Protein AF-A0A966QLU5-F1 (afdb_monomer)

Radius of gyration: 16.83 Å; Cα contacts (8 Å, |Δi|>4): 53; chains: 1; bounding box: 38×26×43 Å

Structure (mmCIF, N/CA/C/O backbone):
data_AF-A0A966QLU5-F1
#
_entry.id   AF-A0A966QLU5-F1
#
loop_
_atom_site.group_PDB
_atom_site.id
_atom_site.type_symbol
_atom_site.label_atom_id
_atom_site.label_alt_id
_atom_site.label_comp_id
_atom_site.label_asym_id
_atom_site.label_entity_id
_atom_site.label_seq_id
_atom_site.pdbx_PDB_ins_code
_atom_site.Cartn_x
_atom_site.Cartn_y
_atom_site.Cartn_z
_atom_site.occupancy
_atom_site.B_iso_or_equiv
_atom_site.auth_seq_id
_atom_site.auth_comp_id
_atom_site.auth_asym_id
_atom_site.auth_atom_id
_atom_site.pdbx_PDB_model_num
ATOM 1 N N . MET A 1 1 ? 3.527 3.252 9.898 1.00 86.06 1 MET A N 1
ATOM 2 C CA . MET A 1 1 ? 2.633 2.441 9.044 1.00 86.06 1 MET A CA 1
ATOM 3 C C . MET A 1 1 ? 2.480 1.066 9.671 1.00 86.06 1 MET A C 1
ATOM 5 O O . MET A 1 1 ? 3.490 0.492 10.061 1.00 86.06 1 MET A O 1
ATOM 9 N N . VAL A 1 2 ? 1.251 0.560 9.786 1.00 91.31 2 VAL A N 1
ATOM 10 C CA . VAL A 1 2 ? 0.971 -0.807 10.259 1.00 91.31 2 VAL A CA 1
ATOM 11 C C . VAL A 1 2 ? 1.030 -1.772 9.074 1.00 91.31 2 VAL A C 1
ATOM 13 O O . VAL A 1 2 ? 0.621 -1.423 7.968 1.00 91.31 2 VAL A O 1
ATOM 16 N N . THR A 1 3 ? 1.572 -2.973 9.286 1.00 93.81 3 THR A N 1
ATOM 17 C CA . THR A 1 3 ? 1.693 -4.007 8.247 1.00 93.81 3 THR A CA 1
ATOM 18 C C . THR A 1 3 ? 1.086 -5.327 8.705 1.00 93.81 3 THR A C 1
ATOM 20 O O . THR A 1 3 ? 1.077 -5.639 9.897 1.00 93.81 3 THR A O 1
ATOM 23 N N . THR A 1 4 ? 0.635 -6.127 7.745 1.00 93.06 4 THR A N 1
ATOM 24 C CA . THR A 1 4 ? 0.119 -7.487 7.926 1.00 93.06 4 THR A CA 1
ATOM 25 C C . THR A 1 4 ? 0.846 -8.460 6.989 1.00 93.06 4 THR A C 1
ATOM 27 O O . THR A 1 4 ? 1.721 -8.061 6.212 1.00 93.06 4 THR A O 1
ATOM 30 N N . GLN A 1 5 ? 0.555 -9.753 7.105 1.00 94.00 5 GLN A N 1
ATOM 31 C CA . GLN A 1 5 ? 1.053 -10.761 6.174 1.00 94.00 5 GLN A CA 1
ATOM 32 C C . GLN A 1 5 ? 0.463 -10.513 4.781 1.00 94.00 5 GLN A C 1
ATOM 34 O O . GLN A 1 5 ? -0.732 -10.248 4.657 1.00 94.00 5 GLN A O 1
ATOM 39 N N . ALA A 1 6 ? 1.298 -10.583 3.742 1.00 94.00 6 ALA A N 1
ATOM 40 C CA . ALA A 1 6 ? 0.822 -10.457 2.369 1.00 94.00 6 ALA A CA 1
ATOM 41 C C . ALA A 1 6 ? -0.115 -11.616 1.993 1.00 94.00 6 ALA A C 1
ATOM 43 O O . ALA A 1 6 ? 0.074 -12.751 2.437 1.00 94.00 6 ALA A O 1
ATOM 44 N N . GLN A 1 7 ? -1.113 -11.320 1.162 1.00 93.19 7 GLN A N 1
ATOM 45 C CA . GLN A 1 7 ? -2.117 -12.275 0.693 1.00 93.19 7 GLN A CA 1
ATOM 46 C C . GLN A 1 7 ? -2.098 -12.356 -0.838 1.00 93.19 7 GLN A C 1
ATOM 48 O O . GLN A 1 7 ? -1.705 -11.400 -1.509 1.00 93.19 7 GLN A O 1
ATOM 53 N N . GLY A 1 8 ? -2.493 -13.507 -1.385 1.00 91.62 8 GLY A N 1
ATOM 54 C CA . GLY A 1 8 ? -2.639 -13.713 -2.825 1.00 91.62 8 GLY A CA 1
ATOM 55 C C . GLY A 1 8 ? -1.421 -13.316 -3.657 1.00 91.62 8 GLY A C 1
ATOM 56 O O . GLY A 1 8 ? -0.288 -13.689 -3.343 1.00 91.62 8 GLY A O 1
ATOM 57 N N . LYS A 1 9 ? -1.640 -12.547 -4.732 1.00 89.12 9 LYS A N 1
ATOM 58 C CA . LYS A 1 9 ? -0.562 -12.147 -5.656 1.00 89.12 9 LYS A CA 1
ATOM 59 C C . LYS A 1 9 ? 0.499 -11.251 -4.998 1.00 89.12 9 LYS A C 1
ATOM 61 O O . LYS A 1 9 ? 1.665 -11.34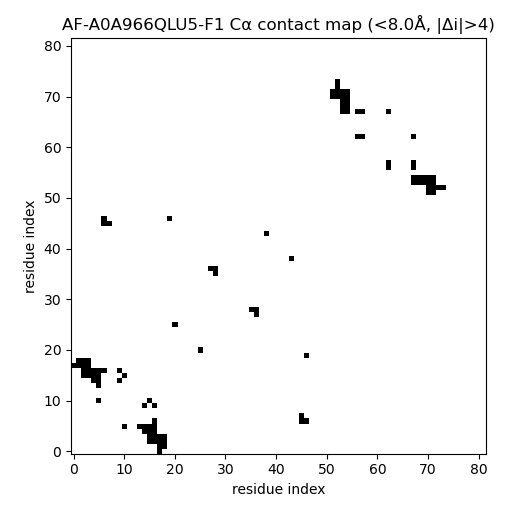3 -5.379 1.00 89.12 9 LYS A O 1
ATOM 66 N N . LEU A 1 10 ? 0.148 -10.437 -3.995 1.00 92.00 10 LEU A N 1
ATOM 67 C CA . LEU A 1 10 ? 1.111 -9.577 -3.283 1.00 92.00 10 LEU A CA 1
ATOM 68 C C . LEU A 1 10 ? 2.211 -10.397 -2.596 1.00 92.00 10 LEU A C 1
ATOM 70 O O . LEU A 1 10 ? 3.363 -9.966 -2.550 1.00 92.00 10 LEU A O 1
ATOM 74 N N . ALA A 1 11 ? 1.872 -11.600 -2.119 1.00 93.75 11 ALA A N 1
ATOM 75 C CA . ALA A 1 11 ? 2.821 -12.496 -1.460 1.00 93.75 11 ALA A CA 1
ATOM 76 C C . ALA A 1 11 ? 3.954 -12.969 -2.389 1.00 93.75 11 ALA A C 1
ATOM 78 O O . ALA A 1 11 ? 4.996 -13.402 -1.903 1.00 93.75 11 ALA A O 1
ATOM 79 N N . THR A 1 12 ? 3.778 -12.854 -3.713 1.00 91.62 12 THR A N 1
ATOM 80 C CA . THR A 1 12 ? 4.825 -13.160 -4.704 1.00 91.62 12 THR A CA 1
ATOM 81 C C . THR A 1 12 ? 5.876 -12.054 -4.835 1.00 91.62 12 THR A C 1
ATOM 83 O O . THR A 1 12 ? 6.988 -12.328 -5.273 1.00 91.62 12 THR A O 1
ATOM 86 N N . ILE A 1 13 ? 5.549 -10.822 -4.425 1.00 91.81 13 ILE A N 1
ATOM 87 C CA . ILE A 1 13 ? 6.454 -9.663 -4.452 1.00 91.81 13 ILE A CA 1
ATOM 88 C C . ILE A 1 13 ? 7.151 -9.507 -3.099 1.00 91.81 13 ILE A C 1
ATOM 90 O O . ILE A 1 13 ? 8.358 -9.279 -3.039 1.00 91.81 13 ILE A O 1
ATOM 94 N N . HIS A 1 14 ? 6.401 -9.614 -1.998 1.00 95.19 14 HIS A N 1
ATOM 95 C CA . HIS A 1 14 ? 6.939 -9.456 -0.650 1.00 95.19 14 HIS A CA 1
ATOM 96 C C . HIS A 1 14 ? 6.068 -10.1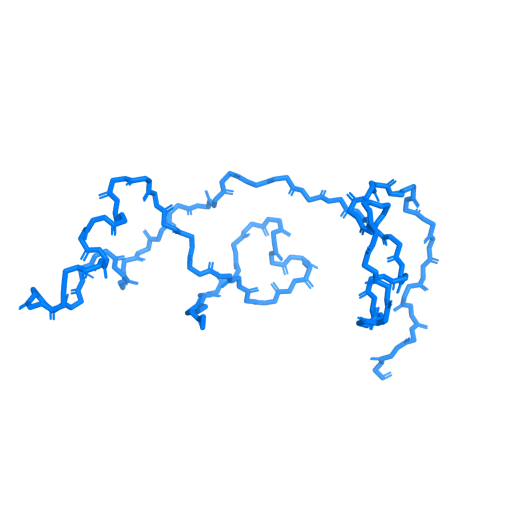65 0.401 1.00 95.19 14 HIS A C 1
ATOM 98 O O . HIS A 1 14 ? 4.854 -10.250 0.270 1.00 95.19 14 HIS A O 1
ATOM 104 N N . HIS A 1 15 ? 6.671 -10.624 1.501 1.00 95.75 15 HIS A N 1
ATOM 105 C CA . HIS A 1 15 ? 5.990 -11.381 2.566 1.00 95.75 15 HIS A CA 1
ATOM 106 C C . HIS A 1 15 ? 5.074 -10.529 3.477 1.00 95.75 15 HIS A C 1
ATO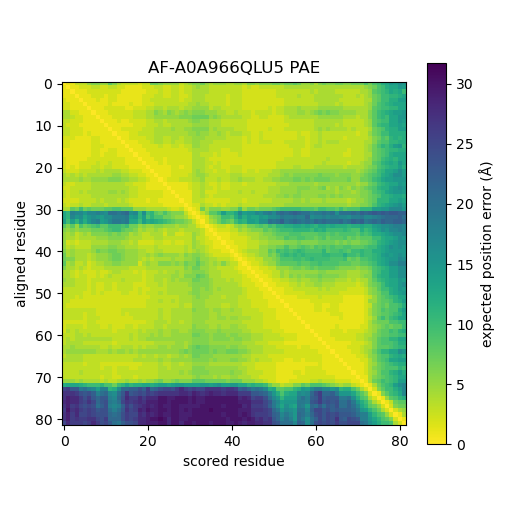M 108 O O . HIS A 1 15 ? 4.315 -11.058 4.293 1.00 95.75 15 HIS A O 1
ATOM 114 N N . ARG A 1 16 ? 5.136 -9.198 3.355 1.00 95.81 16 ARG A N 1
ATOM 115 C CA . ARG A 1 16 ? 4.348 -8.217 4.127 1.00 95.81 16 ARG A CA 1
ATOM 116 C C . ARG A 1 16 ? 3.632 -7.255 3.193 1.00 95.81 16 ARG A C 1
ATOM 118 O O . ARG A 1 16 ? 4.190 -6.899 2.160 1.00 95.81 16 ARG A O 1
ATOM 125 N N . MET A 1 17 ? 2.477 -6.766 3.628 1.00 94.56 17 MET A N 1
ATOM 126 C CA . MET A 1 17 ? 1.699 -5.708 2.977 1.00 94.56 17 MET A CA 1
ATOM 127 C C . MET A 1 17 ? 1.226 -4.675 4.019 1.00 94.56 17 MET A C 1
ATOM 129 O O . MET A 1 17 ? 1.183 -5.002 5.211 1.00 94.56 17 MET A O 1
ATOM 133 N N . PRO A 1 18 ? 0.889 -3.432 3.632 1.00 94.38 18 PRO A N 1
ATOM 134 C CA . PRO A 1 18 ? 0.216 -2.500 4.538 1.00 94.38 18 PRO A CA 1
ATOM 135 C C . PRO A 1 18 ? -1.140 -3.055 4.994 1.00 94.38 18 PRO A C 1
ATOM 137 O O . PRO A 1 18 ? -1.780 -3.812 4.268 1.00 94.38 18 PRO A O 1
ATOM 140 N N . LEU A 1 19 ? -1.583 -2.676 6.195 1.00 92.69 19 LEU A N 1
ATOM 141 C CA . LEU A 1 19 ? -2.984 -2.858 6.577 1.00 92.69 19 LEU A CA 1
ATOM 142 C C . LEU A 1 19 ? -3.826 -1.893 5.730 1.00 92.69 19 LEU A C 1
ATOM 144 O O . LEU A 1 19 ? -3.735 -0.681 5.914 1.00 92.69 19 LEU A O 1
ATOM 148 N N . LEU A 1 20 ? -4.576 -2.438 4.775 1.00 92.31 20 LEU A N 1
ATOM 149 C CA . LEU A 1 20 ? -5.517 -1.679 3.955 1.00 92.31 20 LEU A CA 1
ATOM 150 C C . LEU A 1 20 ? -6.854 -1.612 4.690 1.00 92.31 20 LEU A C 1
ATOM 152 O O . LEU A 1 20 ? -7.339 -2.648 5.150 1.00 92.31 20 LEU A O 1
ATOM 156 N N . LEU A 1 21 ? -7.385 -0.399 4.819 1.00 91.75 21 LEU A N 1
ATOM 157 C CA . LEU A 1 21 ? -8.673 -0.129 5.447 1.00 91.75 21 LEU A CA 1
ATOM 158 C C . LEU A 1 21 ? -9.741 0.004 4.373 1.00 91.75 21 LEU A C 1
ATOM 160 O O . LEU A 1 21 ? -9.500 0.644 3.344 1.00 91.75 21 LEU A O 1
ATOM 164 N N . ASP A 1 22 ? -10.909 -0.556 4.647 1.00 89.88 22 ASP A N 1
ATOM 165 C CA . ASP A 1 22 ? -12.109 -0.232 3.895 1.00 89.88 22 ASP A CA 1
ATOM 166 C C . ASP A 1 22 ? -12.578 1.189 4.264 1.00 89.88 22 ASP A C 1
ATOM 168 O O . ASP A 1 22 ? -12.180 1.776 5.279 1.00 89.88 22 ASP A O 1
ATOM 172 N N . ALA A 1 23 ? -13.374 1.806 3.391 1.00 88.94 23 ALA A N 1
ATOM 173 C CA . ALA A 1 23 ? -13.745 3.213 3.553 1.00 88.94 23 ALA A CA 1
ATOM 174 C C . ALA A 1 23 ? -14.519 3.477 4.861 1.00 88.94 23 ALA A C 1
ATOM 176 O O . ALA A 1 23 ? -14.338 4.523 5.479 1.00 88.94 23 ALA A O 1
ATOM 177 N N . ASP A 1 24 ? -15.345 2.523 5.286 1.00 89.25 24 ASP A N 1
ATOM 178 C CA . ASP A 1 24 ? -16.144 2.551 6.514 1.00 89.25 24 ASP A CA 1
ATOM 179 C C . ASP A 1 24 ? -15.326 2.284 7.789 1.00 89.25 24 ASP A C 1
ATOM 181 O O . ASP A 1 24 ? -15.698 2.744 8.863 1.00 89.25 24 ASP A O 1
ATOM 185 N N . GLU A 1 25 ? -14.171 1.628 7.683 1.00 91.00 25 GLU A N 1
ATOM 186 C CA . GLU A 1 25 ? -13.269 1.372 8.817 1.00 91.00 25 GLU A CA 1
ATOM 187 C C . GLU A 1 25 ? -12.398 2.581 9.189 1.00 91.00 25 GLU A C 1
ATOM 189 O O . GLU A 1 25 ? -11.764 2.602 10.245 1.00 91.00 25 GLU A O 1
ATOM 194 N N . THR A 1 26 ? -12.326 3.592 8.317 1.00 91.31 26 THR A N 1
ATOM 195 C CA . THR A 1 26 ? -11.437 4.748 8.509 1.00 91.31 26 THR A CA 1
ATOM 196 C C . THR A 1 26 ? -11.837 5.584 9.722 1.00 91.31 26 THR A C 1
ATOM 198 O O . THR A 1 26 ? -10.963 6.053 10.448 1.00 91.31 26 THR A O 1
ATOM 201 N N . GLU A 1 27 ? -13.138 5.775 9.948 1.00 89.94 27 GLU A N 1
ATOM 202 C CA . GLU A 1 27 ? -13.641 6.537 11.095 1.00 89.94 27 GLU A CA 1
ATOM 203 C C . GLU A 1 27 ? -13.313 5.810 12.403 1.00 89.94 27 GLU A C 1
ATOM 205 O O . GLU A 1 27 ? -12.625 6.370 13.254 1.00 89.94 27 GLU A O 1
ATOM 210 N N . GLU A 1 28 ? -13.659 4.522 12.496 1.00 89.19 28 GLU A N 1
ATOM 211 C CA . GLU A 1 28 ? -13.362 3.683 13.665 1.00 89.19 28 GLU A CA 1
ATOM 212 C C . GLU A 1 28 ? -11.850 3.592 13.948 1.00 89.19 28 GLU A C 1
ATOM 214 O O . GLU A 1 28 ? -11.421 3.572 15.098 1.00 89.19 28 GLU A O 1
ATOM 219 N N . TRP A 1 29 ? -11.012 3.589 12.904 1.00 90.75 29 TRP A N 1
ATOM 220 C CA . TRP A 1 29 ? -9.555 3.599 13.049 1.00 90.75 29 TRP A CA 1
ATOM 221 C C . TRP A 1 29 ? -9.008 4.892 13.677 1.00 90.75 29 TRP A C 1
ATOM 223 O O . TRP A 1 29 ? -7.973 4.866 14.349 1.00 90.75 29 TRP A O 1
ATOM 233 N N . LEU A 1 30 ? -9.655 6.033 13.430 1.00 90.50 30 LEU A N 1
ATOM 234 C CA . LEU A 1 30 ? -9.214 7.342 13.920 1.00 90.50 30 LEU A CA 1
ATOM 235 C C . LEU A 1 30 ? -9.743 7.665 15.327 1.00 90.50 30 LEU A C 1
ATOM 237 O O . LEU A 1 30 ? -9.227 8.586 15.968 1.00 90.50 30 LEU A O 1
ATOM 241 N N . GLU A 1 31 ? -10.726 6.917 15.829 1.00 87.69 31 GLU A N 1
ATOM 242 C CA . GLU A 1 31 ? -11.297 7.096 1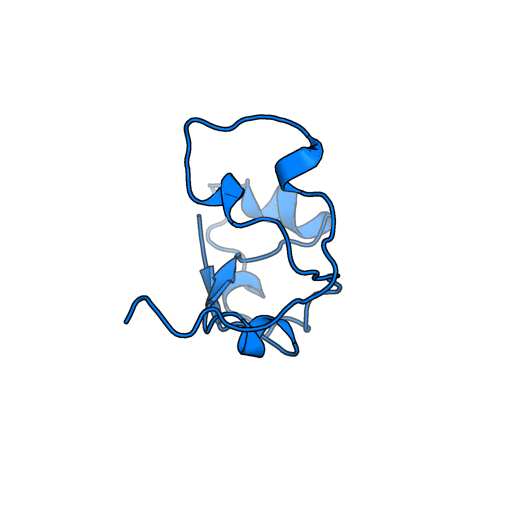7.164 1.00 87.69 31 GLU A CA 1
ATOM 243 C C . GLU A 1 31 ? -10.385 6.526 18.267 1.00 87.69 31 GLU A C 1
ATOM 245 O O . GLU A 1 31 ? -10.393 5.342 18.595 1.00 87.69 31 GLU A O 1
ATOM 250 N N . LEU A 1 32 ? -9.589 7.401 18.887 1.00 63.50 32 LEU A N 1
ATOM 251 C CA . LEU A 1 32 ? -8.554 7.024 19.863 1.00 63.50 32 LEU A CA 1
ATOM 252 C C . LEU A 1 32 ? -9.091 6.517 21.216 1.00 63.50 32 LEU A C 1
ATOM 254 O O . LEU A 1 32 ? -8.360 5.837 21.939 1.00 63.50 32 LEU A O 1
ATOM 258 N N . ASP A 1 33 ? -10.344 6.824 21.557 1.00 77.38 33 ASP A N 1
ATOM 259 C CA . ASP A 1 33 ? -10.931 6.515 22.869 1.00 77.38 33 ASP A CA 1
ATOM 260 C C . ASP A 1 33 ? -11.617 5.136 22.919 1.00 77.38 33 ASP A C 1
ATOM 262 O O . ASP A 1 33 ? -11.871 4.609 24.005 1.00 77.38 33 ASP A O 1
ATOM 266 N N . ALA A 1 34 ? -11.892 4.526 21.761 1.00 76.56 34 ALA A N 1
ATOM 267 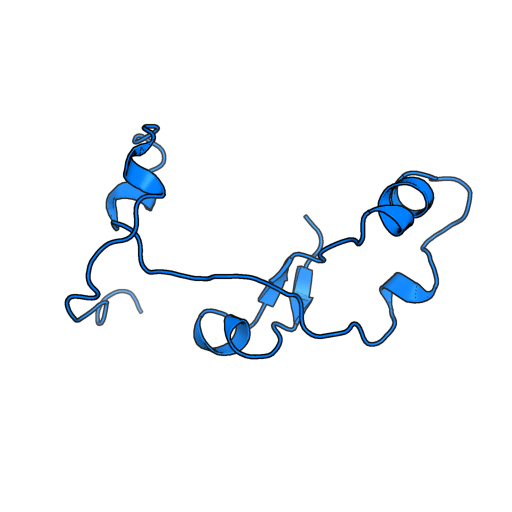C CA . ALA A 1 34 ? -12.624 3.260 21.651 1.00 76.56 34 ALA A CA 1
ATOM 268 C C . ALA A 1 34 ? -11.733 2.012 21.826 1.00 76.56 34 ALA A C 1
ATOM 270 O O . ALA A 1 34 ? -12.234 0.897 21.987 1.00 76.56 34 ALA A O 1
ATOM 271 N N . GLY A 1 35 ? -10.406 2.189 21.841 1.00 82.31 35 GLY A N 1
ATOM 272 C CA . GLY A 1 35 ? -9.451 1.086 21.742 1.00 82.31 35 GLY A CA 1
ATOM 273 C C . GLY A 1 35 ? -9.307 0.573 20.305 1.00 82.31 35 GLY A C 1
ATOM 274 O O . GLY A 1 35 ? -9.838 1.155 19.367 1.00 82.31 35 GLY A O 1
ATOM 275 N N . LEU A 1 36 ? -8.535 -0.503 20.108 1.00 82.75 36 LEU A N 1
ATOM 276 C CA . LEU A 1 36 ? -8.351 -1.067 18.766 1.00 82.75 36 LEU A CA 1
ATOM 277 C C . LEU A 1 36 ? -9.625 -1.789 18.300 1.00 82.75 36 LEU A C 1
ATOM 279 O O . LEU A 1 36 ? -10.099 -2.670 19.029 1.00 82.75 36 LEU A O 1
ATOM 283 N N . PRO A 1 37 ? -10.116 -1.514 17.077 1.00 85.19 37 PRO A N 1
ATOM 284 C CA . PRO A 1 37 ? -11.251 -2.232 16.520 1.00 85.19 37 PRO A CA 1
ATOM 285 C C . PRO A 1 37 ? -11.011 -3.740 16.460 1.00 85.19 37 PRO A C 1
ATOM 287 O O . PRO A 1 37 ? -9.917 -4.204 16.116 1.00 85.19 37 PRO A O 1
ATOM 290 N N . ALA A 1 38 ? -12.045 -4.535 16.739 1.00 86.38 38 ALA A N 1
ATOM 291 C CA . ALA A 1 38 ? -11.926 -5.996 16.761 1.00 86.38 38 ALA A CA 1
ATOM 292 C C . ALA A 1 38 ? -11.449 -6.564 15.410 1.00 86.38 38 ALA A C 1
ATOM 294 O O . ALA A 1 38 ? -10.672 -7.528 15.366 1.00 86.38 38 ALA A O 1
ATOM 295 N N . TRP A 1 39 ? -11.853 -5.932 14.303 1.00 86.12 39 TRP A N 1
ATOM 296 C CA . TRP A 1 39 ? -11.477 -6.347 12.954 1.00 86.12 39 TRP A CA 1
ATOM 297 C C . TRP A 1 39 ? -9.973 -6.229 12.675 1.00 86.12 39 TRP A C 1
ATOM 299 O O . TRP A 1 39 ? -9.476 -6.956 11.813 1.00 86.12 39 TRP A O 1
ATOM 309 N N . VAL A 1 40 ? -9.216 -5.415 13.426 1.00 86.00 40 VAL A N 1
ATOM 310 C CA . VAL A 1 40 ? -7.758 -5.247 13.237 1.00 86.00 40 VAL A CA 1
ATOM 311 C C . VAL A 1 40 ? -7.020 -6.579 13.377 1.00 86.00 40 VAL A C 1
ATOM 313 O O . VAL A 1 40 ? -6.018 -6.819 12.704 1.00 86.00 40 VAL A O 1
ATOM 316 N N . THR A 1 41 ? -7.529 -7.463 14.236 1.00 83.00 41 THR A N 1
ATOM 317 C CA . THR A 1 41 ? -6.954 -8.796 14.492 1.00 83.00 41 THR A CA 1
ATOM 318 C C . THR A 1 41 ? -7.659 -9.926 13.744 1.00 83.00 41 THR A C 1
ATOM 320 O O . THR A 1 41 ? -7.259 -11.086 13.849 1.00 83.00 41 THR A O 1
ATOM 323 N N . SER A 1 42 ? -8.705 -9.603 12.986 1.00 85.19 42 SER A N 1
ATOM 324 C CA . SER A 1 42 ? -9.498 -10.581 12.251 1.00 85.19 42 SER A CA 1
ATOM 325 C C . SER A 1 42 ? -8.830 -10.991 10.936 1.00 85.19 42 SER A C 1
ATOM 327 O O . SER A 1 42 ? -7.976 -10.291 10.388 1.00 85.19 42 SER A O 1
ATOM 329 N N . THR A 1 43 ? -9.229 -12.150 10.407 1.00 84.12 43 THR A N 1
ATOM 330 C CA . THR A 1 43 ? -8.825 -12.544 9.053 1.00 84.12 43 THR A CA 1
ATOM 331 C C . THR A 1 43 ? -9.519 -11.634 8.047 1.00 84.12 43 THR A C 1
ATOM 333 O O . THR A 1 43 ? -10.744 -11.651 7.937 1.00 84.12 43 THR A O 1
ATOM 336 N N . ARG A 1 44 ? -8.731 -10.855 7.306 1.00 86.81 44 ARG A N 1
ATOM 337 C CA . ARG A 1 44 ? -9.233 -9.985 6.239 1.00 86.81 44 ARG A CA 1
ATOM 338 C C . ARG A 1 44 ? -9.366 -10.748 4.927 1.00 86.81 44 ARG A C 1
ATOM 340 O O . ARG A 1 44 ? -8.671 -11.740 4.711 1.00 86.81 44 ARG A O 1
ATOM 347 N N . ARG A 1 45 ? -10.243 -10.262 4.051 1.00 88.50 45 ARG A N 1
ATOM 348 C CA . ARG A 1 45 ? -10.296 -10.717 2.657 1.00 88.50 45 ARG A CA 1
ATOM 349 C C . ARG A 1 45 ? -9.021 -10.298 1.923 1.00 88.50 45 ARG A C 1
ATOM 351 O O . ARG A 1 45 ? -8.380 -9.319 2.308 1.00 88.50 45 ARG A O 1
ATOM 358 N N . GLU A 1 46 ? -8.687 -11.034 0.866 1.00 90.19 46 GLU A N 1
ATOM 359 C CA . GLU A 1 46 ? -7.626 -10.619 -0.051 1.00 90.19 46 GLU A CA 1
ATOM 360 C C . GLU A 1 46 ? -7.998 -9.251 -0.646 1.00 90.19 46 GLU A C 1
ATOM 362 O O . GLU A 1 46 ? -9.139 -9.084 -1.086 1.00 90.19 46 GLU A O 1
ATOM 367 N N . PRO A 1 47 ? -7.089 -8.263 -0.629 1.00 88.56 47 PRO A N 1
ATOM 368 C CA . PRO A 1 47 ? -7.396 -6.934 -1.134 1.00 88.56 47 PRO A CA 1
ATOM 369 C C . PRO A 1 47 ? -7.518 -6.930 -2.660 1.00 88.56 47 PRO A C 1
ATOM 371 O O . PRO A 1 47 ? -6.739 -7.570 -3.369 1.00 88.56 47 PRO A O 1
ATOM 374 N N . GLU A 1 48 ? -8.442 -6.128 -3.174 1.00 90.44 48 GLU A N 1
ATOM 375 C CA . GLU A 1 48 ? -8.568 -5.885 -4.609 1.00 90.44 48 GLU A CA 1
ATOM 376 C C . GLU A 1 48 ? -7.532 -4.842 -5.049 1.00 90.44 48 GLU A C 1
ATOM 378 O O . GLU A 1 48 ? -7.754 -3.636 -4.956 1.00 90.44 48 GLU A O 1
ATOM 383 N N . VAL A 1 49 ? -6.361 -5.309 -5.494 1.00 90.56 49 VAL A N 1
ATOM 384 C CA . VAL A 1 49 ? -5.265 -4.449 -5.966 1.00 90.56 49 VAL A CA 1
ATOM 385 C C . VAL A 1 49 ? -4.720 -4.900 -7.317 1.00 90.56 49 VAL A C 1
ATOM 387 O O . VAL A 1 49 ? -4.626 -6.093 -7.614 1.00 90.56 49 VAL A O 1
ATOM 390 N N . GLU A 1 50 ? -4.295 -3.928 -8.120 1.00 92.00 50 GLU A N 1
ATOM 391 C CA . GLU A 1 50 ? -3.511 -4.151 -9.332 1.00 92.00 50 GLU A CA 1
ATOM 392 C C . GLU A 1 50 ? -2.025 -3.896 -9.057 1.00 92.00 50 GLU A C 1
ATOM 394 O O . GLU A 1 50 ? -1.658 -3.042 -8.250 1.00 92.00 50 GLU A O 1
ATOM 399 N N . MET A 1 51 ? -1.158 -4.657 -9.724 1.00 91.62 51 MET A N 1
ATOM 400 C CA . MET A 1 51 ? 0.291 -4.554 -9.583 1.00 91.62 51 MET A CA 1
ATOM 401 C C . MET A 1 51 ? 0.952 -4.686 -10.947 1.00 91.62 51 MET A C 1
ATOM 403 O O . MET A 1 51 ? 0.588 -5.558 -11.735 1.00 91.62 51 MET A O 1
ATOM 407 N N . TYR A 1 52 ? 1.960 -3.857 -11.190 1.00 94.19 52 TYR A N 1
ATOM 408 C CA . TYR A 1 52 ? 2.757 -3.865 -12.410 1.00 94.19 52 TYR A CA 1
ATOM 409 C C . TYR A 1 52 ? 4.199 -3.449 -12.104 1.00 94.19 52 TYR A C 1
ATOM 411 O O . TYR A 1 52 ? 4.473 -2.779 -11.106 1.00 94.19 52 TYR A O 1
ATOM 419 N N . ALA A 1 53 ? 5.132 -3.867 -12.958 1.00 93.69 53 ALA A N 1
ATOM 420 C CA . ALA A 1 53 ? 6.532 -3.476 -12.842 1.00 93.69 53 ALA A CA 1
ATOM 421 C C . ALA A 1 53 ? 6.711 -1.989 -13.181 1.00 93.69 53 ALA A C 1
ATOM 423 O O . ALA A 1 53 ? 6.068 -1.472 -14.095 1.00 93.69 53 ALA A O 1
ATOM 424 N N . VAL A 1 54 ? 7.622 -1.319 -12.473 1.00 96.00 54 VAL A N 1
ATOM 425 C CA . VAL A 1 54 ? 8.001 0.084 -12.706 1.00 96.00 54 VAL A CA 1
ATOM 426 C C . VAL A 1 54 ? 9.513 0.220 -12.862 1.00 96.00 54 VAL A C 1
ATOM 428 O O . VAL A 1 54 ? 10.279 -0.687 -12.533 1.00 96.00 54 VAL A O 1
ATOM 431 N N . SER A 1 55 ? 9.964 1.371 -13.364 1.00 95.75 55 SER A N 1
ATOM 432 C CA . SER A 1 55 ? 11.389 1.641 -13.568 1.00 95.75 55 SER A CA 1
ATOM 433 C C . SER A 1 55 ? 12.192 1.616 -12.253 1.00 95.75 55 SER A C 1
ATOM 435 O O . SER A 1 55 ? 11.803 2.288 -11.294 1.00 95.75 55 SER A O 1
ATOM 437 N N . PRO A 1 56 ? 13.400 1.009 -12.224 1.00 95.25 56 PRO A N 1
ATOM 438 C CA . PRO A 1 56 ? 14.318 1.085 -11.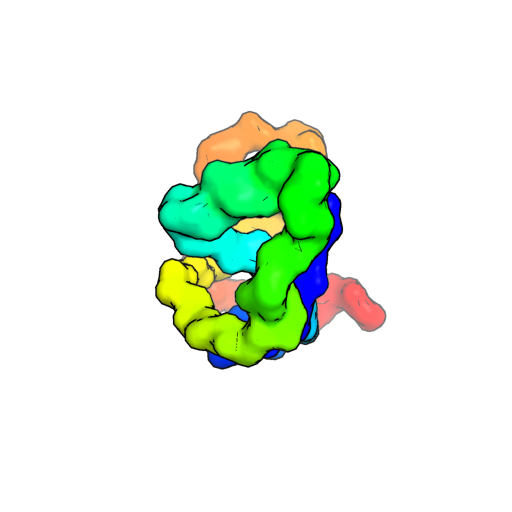081 1.00 95.25 56 PRO A CA 1
ATOM 439 C C . PRO A 1 56 ? 14.740 2.508 -10.687 1.00 95.25 56 PRO A C 1
ATOM 441 O O . PRO A 1 56 ? 15.319 2.697 -9.617 1.00 95.25 56 PRO A O 1
ATOM 444 N N . ARG A 1 57 ? 14.444 3.528 -11.511 1.00 96.81 57 ARG A N 1
ATOM 445 C CA . ARG A 1 57 ? 14.598 4.944 -11.138 1.00 96.81 57 ARG A CA 1
ATOM 446 C C . ARG A 1 57 ? 13.921 5.261 -9.800 1.00 96.81 57 ARG A C 1
ATOM 448 O O . ARG A 1 57 ? 14.449 6.090 -9.059 1.00 96.81 57 ARG A O 1
ATOM 455 N N . VAL A 1 58 ? 12.818 4.580 -9.469 1.00 97.25 58 VAL A N 1
ATOM 456 C CA . VAL A 1 58 ? 12.090 4.762 -8.201 1.00 97.25 58 VAL A CA 1
ATOM 457 C C . VAL A 1 58 ? 12.949 4.450 -6.966 1.00 97.25 58 VAL A C 1
ATOM 459 O O . VAL A 1 58 ? 12.716 5.007 -5.899 1.00 97.25 58 VAL A O 1
ATOM 462 N N . ASN A 1 59 ? 14.009 3.644 -7.111 1.00 96.06 59 ASN A N 1
ATOM 463 C CA . ASN A 1 59 ? 14.908 3.280 -6.010 1.00 96.06 59 ASN A CA 1
ATOM 464 C C . ASN A 1 59 ? 15.744 4.464 -5.492 1.00 96.06 59 ASN A C 1
ATOM 466 O O . ASN A 1 59 ? 16.336 4.377 -4.417 1.00 96.06 59 ASN A O 1
ATOM 470 N N . SER A 1 60 ? 15.834 5.569 -6.244 1.00 97.50 60 SER A N 1
ATOM 471 C CA . SER A 1 60 ? 16.527 6.781 -5.805 1.00 97.50 60 SER A CA 1
ATOM 472 C C . SER A 1 60 ? 15.538 7.874 -5.421 1.00 97.50 60 SER A C 1
ATOM 474 O O . SER A 1 60 ? 14.866 8.441 -6.279 1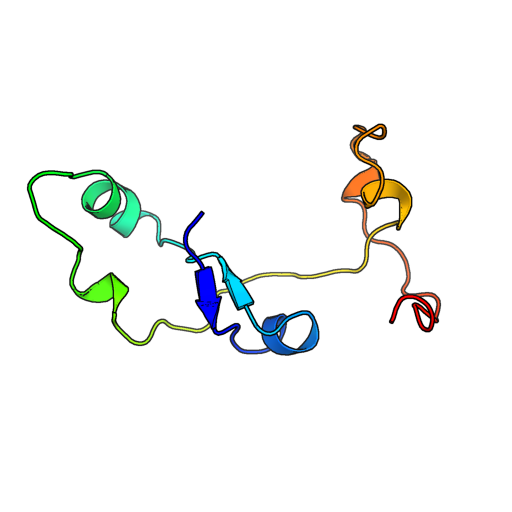.00 97.50 60 SER A O 1
ATOM 476 N N . VAL A 1 61 ? 15.561 8.272 -4.147 1.00 96.75 61 VAL A N 1
ATOM 477 C CA . VAL A 1 61 ? 14.736 9.364 -3.589 1.00 96.75 61 V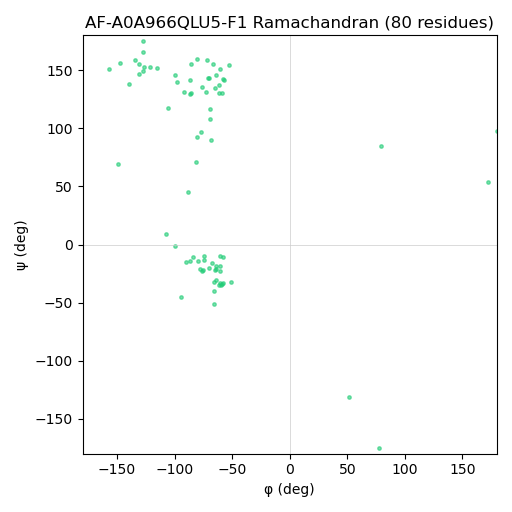AL A CA 1
ATOM 478 C C . VAL A 1 61 ? 14.980 10.741 -4.225 1.00 96.75 61 VAL A C 1
ATOM 480 O O . VAL A 1 61 ? 14.251 11.686 -3.948 1.00 96.75 61 VAL A O 1
ATOM 483 N N . ARG A 1 62 ? 16.026 10.888 -5.051 1.00 97.62 62 ARG A N 1
ATOM 484 C CA . ARG A 1 62 ? 16.298 12.123 -5.806 1.00 97.62 62 ARG A CA 1
ATOM 485 C C . ARG A 1 62 ? 15.362 12.296 -7.002 1.00 97.62 62 ARG A C 1
ATOM 487 O O . ARG A 1 62 ? 15.212 13.416 -7.479 1.00 97.62 62 ARG A O 1
ATOM 494 N N . ASN A 1 63 ? 14.775 11.208 -7.498 1.00 98.06 63 ASN A N 1
ATOM 495 C CA . ASN A 1 63 ? 13.788 11.256 -8.566 1.00 98.06 63 ASN A CA 1
ATOM 496 C C . ASN A 1 63 ? 12.408 11.508 -7.946 1.00 98.06 63 ASN A C 1
ATOM 498 O O . ASN A 1 63 ? 12.024 10.820 -7.003 1.00 98.06 63 ASN A O 1
ATOM 502 N N . ASN A 1 64 ? 11.663 12.477 -8.475 1.00 97.75 64 ASN A N 1
ATOM 503 C CA . ASN A 1 64 ? 10.299 12.779 -8.042 1.00 97.75 64 ASN A CA 1
ATOM 504 C C . ASN A 1 64 ? 9.499 13.317 -9.231 1.00 97.75 64 ASN A C 1
ATOM 506 O O . ASN A 1 64 ? 9.208 14.510 -9.329 1.00 97.75 64 ASN A O 1
ATOM 510 N N . ASP A 1 65 ? 9.233 12.430 -10.181 1.00 97.56 65 ASP A N 1
ATOM 511 C CA . ASP A 1 65 ? 8.502 12.731 -11.404 1.00 97.56 65 ASP A CA 1
ATOM 512 C C . ASP A 1 65 ? 7.391 11.696 -11.649 1.00 97.56 65 ASP A C 1
ATOM 514 O O . ASP A 1 65 ? 7.488 10.565 -11.164 1.00 97.56 65 ASP A O 1
ATOM 518 N N . PRO A 1 66 ? 6.329 12.053 -12.396 1.00 97.75 66 PRO A N 1
ATOM 519 C CA . PRO A 1 66 ? 5.192 11.160 -12.627 1.00 97.75 66 PRO A CA 1
ATOM 520 C C . PRO A 1 66 ? 5.542 9.850 -13.346 1.00 97.75 66 PRO A C 1
ATOM 522 O O . PRO A 1 66 ? 4.763 8.900 -13.292 1.00 97.75 66 PRO A O 1
ATOM 525 N N . ASP A 1 67 ? 6.696 9.770 -14.014 1.00 95.81 67 ASP A N 1
ATOM 526 C CA . ASP A 1 67 ? 7.084 8.579 -14.772 1.00 95.81 67 ASP A CA 1
ATOM 527 C C . ASP A 1 67 ? 7.520 7.425 -13.857 1.00 95.81 67 ASP A C 1
ATOM 529 O O . ASP A 1 67 ? 7.587 6.282 -14.304 1.00 95.81 67 ASP A O 1
ATOM 533 N N . LEU A 1 68 ? 7.768 7.689 -12.567 1.00 96.94 68 LEU A N 1
ATOM 534 C CA . LEU A 1 68 ? 8.176 6.676 -11.587 1.00 96.94 68 LEU A CA 1
ATOM 535 C C . LEU A 1 68 ? 7.108 5.612 -11.305 1.00 96.94 68 LEU A C 1
ATOM 537 O O . LEU A 1 68 ? 7.452 4.524 -10.853 1.00 96.94 68 LEU A O 1
ATOM 541 N N . VAL A 1 69 ? 5.837 5.915 -11.578 1.00 96.56 69 VAL A N 1
ATOM 542 C CA . VAL A 1 69 ? 4.711 4.980 -11.418 1.00 96.56 69 VAL A CA 1
ATOM 543 C C . VAL A 1 69 ? 4.166 4.492 -12.758 1.00 96.56 69 VAL A C 1
ATOM 545 O O . VAL A 1 69 ? 3.117 3.866 -12.799 1.00 96.56 69 VAL A O 1
ATOM 548 N N . ARG A 1 70 ? 4.833 4.782 -13.883 1.00 96.44 70 ARG A N 1
ATOM 549 C CA . ARG A 1 70 ? 4.388 4.256 -15.178 1.00 96.44 70 ARG A CA 1
ATOM 550 C C . ARG A 1 70 ? 4.773 2.778 -15.314 1.00 96.44 70 ARG A C 1
ATOM 552 O O . ARG A 1 70 ? 5.920 2.439 -15.004 1.00 96.44 70 ARG A O 1
ATOM 559 N N . PRO A 1 71 ? 3.861 1.918 -15.807 1.00 96.44 71 PRO A N 1
ATOM 560 C CA . PRO A 1 71 ? 4.191 0.535 -16.112 1.00 96.44 71 PRO A CA 1
ATOM 561 C C . PRO A 1 71 ? 5.334 0.441 -17.122 1.00 96.44 71 PRO A C 1
ATOM 563 O O . PRO A 1 71 ? 5.401 1.228 -18.070 1.00 96.44 71 PRO A O 1
ATOM 566 N N . ILE A 1 72 ? 6.206 -0.541 -16.929 1.00 94.75 72 ILE A N 1
ATOM 567 C CA . ILE A 1 72 ? 7.206 -0.951 -17.918 1.00 94.75 72 ILE A CA 1
ATOM 568 C C . ILE A 1 72 ? 6.912 -2.374 -18.386 1.00 94.75 72 ILE A C 1
ATOM 570 O O . ILE A 1 72 ? 6.375 -3.183 -17.625 1.00 94.75 72 ILE A O 1
ATOM 574 N N . ASP A 1 73 ? 7.310 -2.694 -19.616 1.00 86.62 73 ASP A N 1
ATOM 575 C CA . ASP A 1 73 ? 7.384 -4.087 -20.046 1.00 86.62 73 ASP A CA 1
ATOM 576 C C . ASP A 1 73 ? 8.398 -4.805 -19.152 1.00 86.62 73 ASP A C 1
ATOM 578 O O . ASP A 1 73 ? 9.500 -4.301 -18.911 1.00 86.62 73 ASP A O 1
ATOM 582 N N . ALA A 1 74 ? 8.015 -5.959 -18.610 1.00 64.56 74 ALA A N 1
ATOM 583 C CA . ALA A 1 74 ? 8.881 -6.741 -17.741 1.00 64.56 74 ALA A CA 1
ATOM 584 C C . ALA A 1 74 ? 10.047 -7.313 -18.564 1.00 64.56 74 ALA A C 1
ATOM 586 O O . ALA A 1 74 ? 9.940 -8.394 -19.137 1.00 64.56 74 ALA A O 1
ATOM 587 N N . VAL A 1 75 ? 11.150 -6.569 -18.653 1.00 55.12 75 VAL A N 1
ATOM 588 C CA . VAL A 1 75 ? 12.422 -7.074 -19.175 1.00 55.12 75 VAL A CA 1
ATOM 589 C C . VAL A 1 75 ? 13.244 -7.599 -17.997 1.00 55.12 75 VAL A C 1
ATOM 591 O O . VAL A 1 75 ? 13.330 -6.954 -16.953 1.00 55.12 75 VAL A O 1
ATOM 594 N N . GLU A 1 76 ? 13.768 -8.808 -18.176 1.00 49.03 76 GLU A N 1
ATOM 595 C CA . GLU A 1 76 ? 14.356 -9.694 -17.169 1.00 49.03 76 GLU A CA 1
ATOM 596 C C . GLU A 1 76 ? 15.457 -9.090 -16.272 1.00 49.03 76 GLU A C 1
ATOM 598 O O . GLU A 1 76 ? 16.224 -8.209 -16.656 1.00 49.03 76 GLU A O 1
ATOM 603 N N . ASP A 1 77 ? 15.552 -9.720 -15.096 1.00 45.88 77 ASP A N 1
ATOM 604 C CA . ASP A 1 77 ? 16.666 -9.785 -14.146 1.00 45.88 77 ASP A CA 1
ATOM 605 C C . ASP A 1 77 ? 16.931 -8.611 -13.187 1.00 45.88 77 ASP A C 1
ATOM 607 O O . ASP A 1 77 ? 17.879 -7.835 -13.302 1.00 45.88 77 ASP A O 1
ATOM 611 N N . GLN A 1 78 ? 16.203 -8.645 -12.064 1.00 48.56 78 GLN A N 1
ATOM 612 C CA . GLN A 1 78 ? 16.760 -8.267 -10.760 1.00 48.56 78 GLN A CA 1
ATOM 613 C C . GLN A 1 78 ? 17.420 -9.469 -10.051 1.00 48.56 78 GLN A C 1
ATOM 615 O O . GLN A 1 78 ? 17.258 -9.656 -8.848 1.00 48.56 78 GLN A O 1
ATOM 620 N N . GLN A 1 79 ? 18.220 -10.275 -10.757 1.00 43.38 79 GLN A N 1
ATOM 621 C CA . GLN A 1 79 ? 19.247 -11.097 -10.106 1.00 43.38 79 GLN A CA 1
ATOM 622 C C . GLN A 1 79 ? 20.494 -10.249 -9.839 1.00 43.38 79 GLN A C 1
ATOM 624 O O . GLN A 1 79 ? 21.519 -10.394 -10.496 1.00 43.38 79 GLN A O 1
ATOM 629 N N . ARG A 1 80 ? 20.402 -9.319 -8.888 1.00 41.19 80 ARG A N 1
ATOM 630 C CA . ARG A 1 80 ? 21.548 -8.757 -8.151 1.00 41.19 80 ARG A CA 1
ATOM 631 C C . ARG A 1 80 ? 21.023 -7.729 -7.171 1.00 41.19 80 ARG A C 1
ATOM 633 O O . ARG A 1 80 ? 20.772 -6.597 -7.564 1.00 41.19 80 ARG A O 1
ATOM 640 N N . LEU A 1 81 ? 20.849 -8.156 -5.925 1.00 41.25 81 LEU A N 1
ATOM 641 C CA . LEU A 1 81 ? 21.070 -7.400 -4.683 1.00 41.25 81 LEU A CA 1
ATOM 642 C C . LEU A 1 81 ? 20.547 -8.239 -3.502 1.00 41.25 81 LEU A C 1
ATOM 644 O O . LEU A 1 81 ? 19.733 -7.784 -2.708 1.00 41.25 81 LEU A O 1
ATOM 648 N N . PHE A 1 82 ? 21.033 -9.476 -3.417 1.00 43.16 82 PHE A N 1
ATOM 649 C CA . PHE A 1 82 ? 21.255 -10.188 -2.163 1.00 43.16 82 PHE A CA 1
ATOM 650 C C . PHE A 1 82 ? 22.644 -10.814 -2.254 1.00 43.16 82 PHE A C 1
ATOM 652 O O . PHE A 1 82 ? 22.970 -11.319 -3.356 1.00 43.16 82 PHE A O 1
#

Mean predicted aligned error: 6.71 Å

pLDDT: mean 86.43, std 14.74, range [41.19, 98.06]

Secondary structure (DSSP, 8-state):
--EEE--GGGGGT-SEEE-PPPTTHHHHHH-TTS-S-GGGGSPPPPP------B-GGGGSTT--SGGGGSB----S------

Solvent-accessible surface area (backbone atoms only — not comparable to full-atom values): 5756 Å² total; per-residue (Å²): 137,65,69,42,76,35,50,76,76,52,41,78,79,36,72,57,34,70,67,81,75,57,84,80,48,50,61,60,71,67,41,80,88,80,52,82,59,75,68,80,80,47,91,73,78,77,78,95,75,89,87,75,52,53,50,75,65,58,78,39,87,87,62,88,58,83,68,48,75,37,77,47,84,90,72,85,78,87,86,75,88,127

Sequenc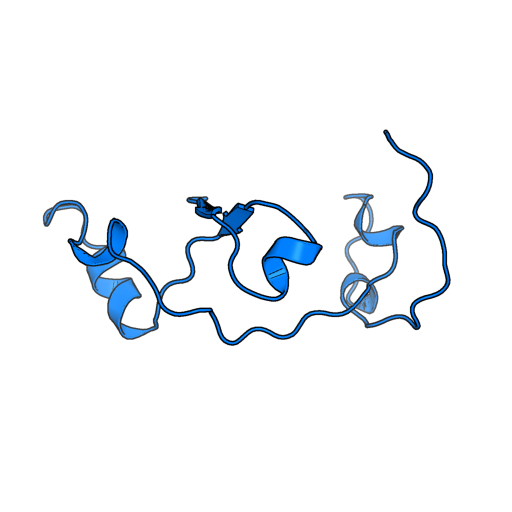e (82 aa):
MVTTQAQGKLATIHHRMPLLLDADETEEWLELDAGLPAWVTSTRREPEVEMYAVSPRVNSVRNNDPDLVRPIDAVEDQQRLF

Foldseek 3Di:
DAKDAADDPVCVVDRIDHPDDDPVCPVVPPPPVVPDDPCVPPDDDHDDDDDADFDCVLVDPVDDDPRRPPHDDDDDDPPDDD